Protein AF-A0AAN8WC50-F1 (afdb_monomer_lite)

Structure (mmCIF, N/CA/C/O backbone):
data_AF-A0AAN8WC50-F1
#
_entry.id   AF-A0AAN8WC50-F1
#
loop_
_atom_site.group_PDB
_atom_site.id
_atom_site.type_symbol
_atom_site.label_atom_id
_atom_site.label_alt_id
_atom_site.label_comp_id
_atom_site.label_asym_id
_atom_site.label_entity_id
_atom_site.label_seq_id
_atom_site.pdbx_PDB_ins_code
_atom_site.Cartn_x
_atom_site.Cartn_y
_atom_site.Cartn_z
_atom_site.occupancy
_atom_site.B_iso_or_equiv
_atom_site.auth_seq_id
_atom_site.auth_comp_id
_atom_site.auth_asym_id
_atom_site.auth_atom_id
_atom_site.pdbx_PDB_model_num
ATOM 1 N N . MET A 1 1 ? 33.114 -1.593 -62.199 1.00 49.56 1 MET A N 1
ATOM 2 C CA . MET A 1 1 ? 31.949 -2.251 -61.560 1.00 49.56 1 MET A CA 1
ATOM 3 C C . MET A 1 1 ? 32.118 -2.170 -60.044 1.00 49.56 1 MET A C 1
ATOM 5 O O . MET A 1 1 ? 32.950 -2.896 -59.527 1.00 49.56 1 MET A O 1
ATOM 9 N N . GLY A 1 2 ? 31.434 -1.278 -59.315 1.00 59.88 2 GLY A N 1
ATOM 10 C CA . GLY A 1 2 ? 31.667 -1.229 -57.857 1.00 59.88 2 GLY A CA 1
ATOM 11 C C . GLY A 1 2 ? 30.864 -0.244 -57.004 1.00 59.88 2 GLY A C 1
ATOM 12 O O . GLY A 1 2 ? 30.778 -0.456 -55.805 1.00 59.88 2 GLY A O 1
ATOM 13 N N . GLY A 1 3 ? 30.223 0.783 -57.572 1.00 62.78 3 GLY A N 1
ATOM 14 C CA . GLY A 1 3 ? 29.630 1.865 -56.762 1.00 62.78 3 GLY A CA 1
ATOM 15 C C . GLY A 1 3 ? 28.330 1.541 -56.008 1.00 62.78 3 GLY A C 1
ATOM 16 O O . GLY A 1 3 ? 28.014 2.214 -55.037 1.00 62.78 3 GLY A O 1
ATOM 17 N N . ARG A 1 4 ? 27.568 0.511 -56.409 1.00 68.44 4 ARG A N 1
ATOM 18 C CA . ARG A 1 4 ? 26.250 0.201 -55.803 1.00 68.44 4 ARG A CA 1
ATOM 19 C C . ARG A 1 4 ? 26.307 -0.769 -54.620 1.00 68.44 4 ARG A C 1
ATOM 21 O O . ARG A 1 4 ? 25.441 -0.733 -53.758 1.00 68.44 4 ARG A O 1
ATOM 28 N N . ARG A 1 5 ? 27.333 -1.623 -54.566 1.00 74.94 5 ARG A N 1
ATOM 29 C CA . ARG A 1 5 ? 27.537 -2.589 -53.475 1.00 74.94 5 ARG A CA 1
ATOM 30 C C . ARG A 1 5 ? 27.763 -1.925 -52.106 1.00 74.94 5 ARG A C 1
ATOM 32 O O . ARG A 1 5 ? 27.103 -2.362 -51.170 1.00 74.94 5 ARG A O 1
ATOM 39 N N . PRO A 1 6 ? 28.593 -0.869 -51.958 1.00 80.50 6 PRO A N 1
ATOM 40 C CA . PRO A 1 6 ? 28.798 -0.253 -50.646 1.00 80.50 6 PRO A CA 1
ATOM 41 C C . PRO A 1 6 ? 27.539 0.449 -50.124 1.00 80.50 6 PRO A C 1
ATOM 43 O O . PRO A 1 6 ? 27.293 0.429 -48.925 1.00 80.50 6 PRO A O 1
ATOM 46 N N . ILE A 1 7 ? 26.704 0.998 -51.014 1.00 86.88 7 ILE A N 1
ATOM 47 C CA . ILE A 1 7 ? 25.448 1.665 -50.637 1.00 86.88 7 ILE A CA 1
ATOM 48 C C . ILE A 1 7 ? 24.453 0.654 -50.060 1.00 86.88 7 ILE A C 1
ATOM 50 O O . ILE A 1 7 ? 23.846 0.907 -49.026 1.00 86.88 7 ILE A O 1
ATOM 54 N N . ILE A 1 8 ? 24.317 -0.512 -50.698 1.00 88.75 8 ILE A N 1
ATOM 55 C CA . ILE A 1 8 ? 23.418 -1.570 -50.221 1.00 88.75 8 ILE A CA 1
ATOM 56 C C . ILE A 1 8 ? 23.910 -2.116 -48.878 1.00 88.75 8 ILE A C 1
ATOM 58 O O . ILE A 1 8 ? 23.115 -2.265 -47.960 1.00 88.75 8 ILE A O 1
ATOM 62 N N . VAL A 1 9 ? 25.220 -2.339 -48.730 1.00 91.00 9 VAL A N 1
ATOM 63 C CA . VAL A 1 9 ? 25.804 -2.804 -47.461 1.00 91.00 9 VAL A CA 1
ATOM 64 C C . VAL A 1 9 ? 25.578 -1.783 -46.343 1.00 91.00 9 VAL A C 1
ATOM 66 O O . VAL A 1 9 ? 25.155 -2.163 -45.254 1.00 91.00 9 VAL A O 1
ATOM 69 N N . ALA A 1 10 ? 25.790 -0.493 -46.612 1.00 90.94 10 ALA A N 1
ATOM 70 C CA . ALA A 1 10 ? 25.532 0.567 -4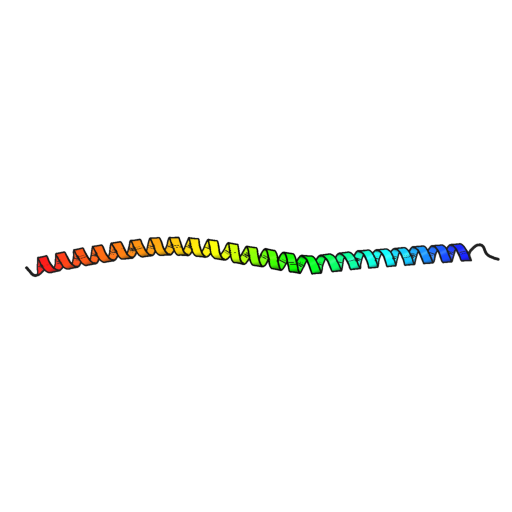5.641 1.00 90.94 10 ALA A CA 1
ATOM 71 C C . ALA A 1 10 ? 24.046 0.636 -45.245 1.00 90.94 10 ALA A C 1
ATOM 73 O O . ALA A 1 10 ? 23.733 0.725 -44.059 1.00 90.94 10 ALA A O 1
ATOM 74 N N . LEU A 1 11 ? 23.133 0.522 -46.215 1.00 92.25 11 LEU A N 1
ATOM 75 C CA . LEU A 1 11 ? 21.690 0.496 -45.969 1.00 92.25 11 LEU A CA 1
ATOM 76 C C . LEU A 1 11 ? 21.293 -0.695 -45.083 1.00 92.25 11 LEU A C 1
ATOM 78 O O . LEU A 1 11 ? 20.574 -0.525 -44.101 1.00 92.25 11 LEU A O 1
ATOM 82 N N . THR A 1 12 ? 21.782 -1.897 -45.399 1.00 94.38 12 THR A N 1
ATOM 83 C CA . THR A 1 12 ? 21.490 -3.101 -44.610 1.00 94.38 12 THR A CA 1
ATOM 84 C C . THR A 1 12 ? 22.037 -2.982 -43.190 1.00 94.38 12 THR A C 1
ATOM 86 O O . THR A 1 12 ? 21.332 -3.319 -42.242 1.00 94.38 12 THR A O 1
ATOM 89 N N . LEU A 1 13 ? 23.250 -2.449 -43.019 1.00 93.62 13 LEU A N 1
ATOM 90 C CA . LEU A 1 13 ? 23.841 -2.236 -41.697 1.00 93.62 13 LEU A CA 1
ATOM 91 C C . LEU A 1 13 ? 23.023 -1.262 -40.847 1.00 93.62 13 LEU A C 1
ATOM 93 O O . LEU A 1 13 ? 22.744 -1.566 -39.691 1.00 93.62 13 LEU A O 1
ATOM 97 N N . VAL A 1 14 ? 22.594 -0.131 -41.414 1.00 94.94 14 VAL A N 1
ATOM 98 C CA . VAL A 1 14 ? 21.752 0.843 -40.698 1.00 94.94 1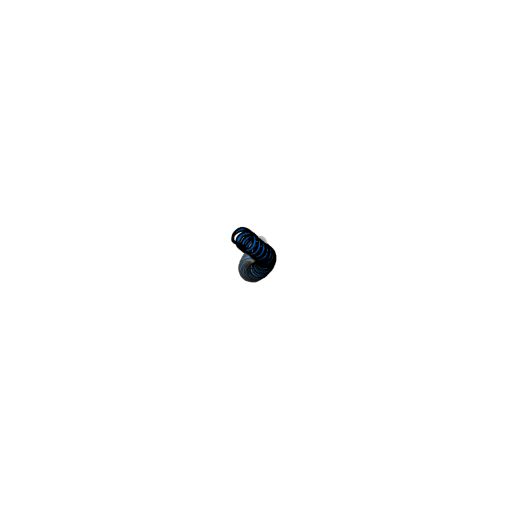4 VAL A CA 1
ATOM 99 C C . VAL A 1 14 ? 20.423 0.217 -40.278 1.00 94.94 14 VAL A C 1
ATOM 101 O O . VAL A 1 14 ? 20.005 0.389 -39.134 1.00 94.94 14 VAL A O 1
ATOM 104 N N . MET A 1 15 ? 19.788 -0.559 -41.159 1.00 94.56 15 MET A N 1
ATOM 105 C CA . MET A 1 15 ? 18.525 -1.234 -40.844 1.00 94.56 15 MET A CA 1
ATOM 106 C C . MET A 1 15 ? 18.691 -2.270 -39.726 1.00 94.56 15 MET A C 1
ATOM 108 O O . MET A 1 15 ? 17.884 -2.306 -38.799 1.00 94.56 15 MET A O 1
ATOM 112 N N . VAL A 1 16 ? 19.757 -3.075 -39.760 1.00 93.50 16 VAL A N 1
ATOM 113 C CA . VAL A 1 16 ? 20.039 -4.072 -38.713 1.00 93.50 16 VAL A CA 1
ATOM 114 C C . VAL A 1 16 ? 20.381 -3.399 -37.384 1.00 93.50 16 VAL A C 1
ATOM 116 O O . VAL A 1 16 ? 19.889 -3.831 -36.344 1.00 93.50 16 VAL A O 1
ATOM 119 N N . LEU A 1 17 ? 21.173 -2.323 -37.401 1.00 93.06 17 LEU A N 1
ATOM 120 C CA . LEU A 1 17 ? 21.499 -1.554 -36.199 1.00 93.06 17 LEU A CA 1
ATOM 121 C C . LEU A 1 17 ? 20.256 -0.903 -35.586 1.00 93.06 17 LEU A C 1
ATOM 123 O O . LEU A 1 17 ? 20.099 -0.945 -34.369 1.00 93.06 17 LEU A O 1
ATOM 127 N N . GLY A 1 18 ? 19.350 -0.367 -36.408 1.00 91.56 18 GLY A N 1
ATOM 128 C CA . GLY A 1 18 ? 18.072 0.178 -35.946 1.00 91.56 18 GLY A CA 1
ATOM 129 C C . GLY A 1 18 ? 17.195 -0.878 -35.266 1.00 91.56 18 GLY A C 1
ATOM 130 O O . GLY A 1 18 ? 16.689 -0.645 -34.169 1.00 91.56 18 GLY A O 1
ATOM 131 N N . VAL A 1 19 ? 17.081 -2.070 -35.862 1.00 90.94 19 VAL A N 1
ATOM 132 C CA . VAL A 1 19 ? 16.335 -3.197 -35.271 1.00 90.94 19 VAL A CA 1
ATOM 133 C C . VAL A 1 19 ? 17.001 -3.691 -33.985 1.00 90.94 19 VAL A C 1
ATOM 135 O O . VAL A 1 19 ? 16.319 -3.895 -32.984 1.00 90.94 19 VAL A O 1
ATOM 138 N N . ALA A 1 20 ? 18.327 -3.838 -33.966 1.00 89.19 20 ALA A N 1
ATOM 139 C CA . ALA A 1 20 ? 19.063 -4.254 -32.775 1.00 89.19 20 ALA A CA 1
ATOM 140 C C . ALA A 1 20 ? 18.922 -3.236 -31.633 1.00 89.19 20 ALA A C 1
ATOM 142 O O . ALA A 1 20 ? 18.730 -3.634 -30.486 1.00 89.19 20 ALA A O 1
ATOM 143 N N . ALA A 1 21 ? 18.968 -1.937 -31.937 1.00 89.56 21 ALA A N 1
ATOM 144 C CA . ALA A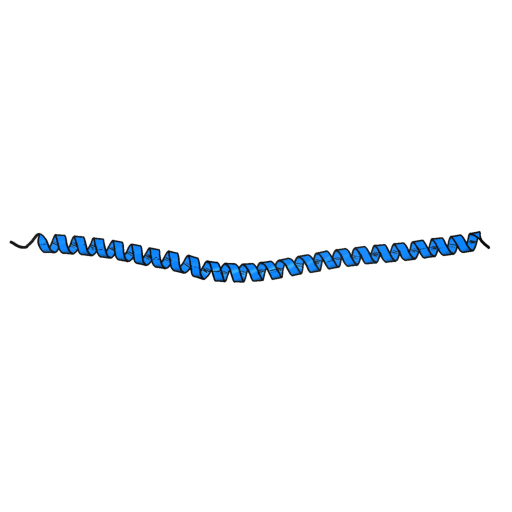 1 21 ? 18.739 -0.876 -30.963 1.00 89.56 21 ALA A CA 1
ATOM 145 C C . ALA A 1 21 ? 17.302 -0.905 -30.423 1.00 89.56 21 ALA A C 1
ATOM 147 O O . ALA A 1 21 ? 17.122 -0.809 -29.213 1.00 89.56 21 ALA A O 1
ATOM 148 N N . TYR A 1 22 ? 16.297 -1.118 -31.280 1.00 87.38 22 TYR A N 1
ATOM 149 C CA . TYR A 1 22 ? 14.897 -1.262 -30.863 1.00 87.38 22 TYR A CA 1
ATOM 150 C C . TYR A 1 22 ? 14.689 -2.479 -29.954 1.00 87.38 22 TYR A C 1
ATOM 152 O O . TYR A 1 22 ? 14.102 -2.352 -28.884 1.00 87.38 22 TYR A O 1
ATOM 160 N N . VAL A 1 23 ? 15.233 -3.642 -30.328 1.00 82.81 23 VAL A N 1
ATOM 161 C CA . VAL A 1 23 ? 15.158 -4.868 -29.516 1.00 82.81 23 VAL A CA 1
ATOM 162 C C . VAL A 1 23 ? 15.899 -4.700 -28.187 1.00 82.81 23 VAL A C 1
ATOM 164 O O . VAL A 1 23 ? 15.420 -5.169 -27.158 1.00 82.81 23 VAL A O 1
ATOM 167 N N . ARG A 1 24 ? 17.042 -4.001 -28.173 1.00 79.38 24 ARG A N 1
ATOM 168 C CA . ARG A 1 24 ? 17.766 -3.661 -26.936 1.00 79.38 24 ARG A CA 1
ATOM 169 C C . ARG A 1 24 ? 16.949 -2.733 -26.041 1.00 79.38 24 ARG A C 1
ATOM 171 O O . ARG A 1 24 ? 16.861 -3.007 -24.850 1.00 79.38 24 ARG A O 1
ATOM 178 N N . LEU A 1 25 ? 16.341 -1.683 -26.598 1.00 80.94 25 LEU A N 1
ATOM 179 C CA . LEU A 1 25 ? 15.481 -0.763 -25.848 1.00 80.94 25 LEU A CA 1
ATOM 180 C C . LEU A 1 25 ? 14.274 -1.506 -25.263 1.00 80.94 25 LEU A C 1
ATOM 182 O O . LEU A 1 25 ? 13.988 -1.387 -24.078 1.00 80.94 25 LEU A O 1
ATOM 186 N N . TRP A 1 26 ? 13.627 -2.337 -26.081 1.00 77.56 26 TRP A N 1
ATOM 187 C CA . TRP A 1 26 ? 12.475 -3.146 -25.694 1.00 77.56 26 TRP A CA 1
ATOM 188 C C . TRP A 1 26 ? 12.815 -4.175 -24.610 1.00 77.56 26 TRP A C 1
ATOM 190 O O . TRP A 1 26 ? 12.059 -4.346 -23.659 1.00 77.56 26 TRP A O 1
ATOM 200 N N . SER A 1 27 ? 13.984 -4.816 -24.699 1.00 67.56 27 SER A N 1
ATOM 201 C CA . SER A 1 27 ? 14.466 -5.748 -23.675 1.00 67.56 27 SER A CA 1
ATOM 202 C C . SER A 1 27 ? 14.760 -5.059 -22.340 1.00 67.56 27 SER A C 1
ATOM 204 O O . SER A 1 27 ? 14.607 -5.694 -21.300 1.00 67.56 27 SER A O 1
ATOM 206 N N . ILE A 1 28 ? 15.200 -3.797 -22.354 1.00 65.19 28 ILE A N 1
ATOM 207 C CA . ILE A 1 28 ? 15.445 -3.011 -21.136 1.00 65.19 28 ILE A CA 1
ATOM 208 C C . ILE A 1 28 ? 14.113 -2.588 -20.505 1.00 65.19 28 ILE A C 1
ATOM 210 O O . ILE A 1 28 ? 13.951 -2.731 -19.296 1.00 65.19 28 ILE A O 1
ATOM 214 N N . ASP A 1 29 ? 13.147 -2.152 -21.316 1.00 61.00 29 ASP A N 1
ATOM 215 C CA . ASP A 1 29 ? 11.798 -1.784 -20.860 1.00 61.00 29 ASP A CA 1
ATOM 216 C C . ASP A 1 29 ? 11.080 -2.982 -20.200 1.00 61.00 29 ASP A C 1
ATOM 218 O O . ASP A 1 29 ? 10.514 -2.866 -19.111 1.00 61.00 29 ASP A O 1
ATOM 222 N N . TYR A 1 30 ? 11.229 -4.182 -20.780 1.00 55.88 30 TYR A N 1
ATOM 223 C CA . TYR A 1 30 ? 10.731 -5.433 -20.191 1.00 55.88 30 TYR A CA 1
ATOM 224 C C . TYR A 1 30 ? 11.406 -5.796 -18.857 1.00 55.88 30 TYR A C 1
ATOM 226 O O . TYR A 1 30 ? 10.740 -6.294 -17.951 1.00 55.88 30 TYR A O 1
ATOM 234 N N . HIS A 1 31 ? 12.713 -5.553 -18.720 1.00 54.97 31 HIS A N 1
ATOM 235 C CA . HIS A 1 31 ? 13.487 -5.950 -17.537 1.00 54.97 31 HIS A CA 1
ATOM 236 C C . HIS A 1 31 ? 13.336 -4.970 -16.358 1.00 54.97 31 HIS A C 1
ATOM 238 O O . HIS A 1 31 ? 13.454 -5.377 -15.201 1.00 54.97 31 HIS A O 1
ATOM 244 N N . ILE A 1 32 ? 13.055 -3.690 -16.627 1.00 51.88 32 ILE A N 1
ATOM 245 C CA . ILE A 1 32 ? 12.751 -2.687 -15.591 1.00 51.88 32 ILE A CA 1
ATOM 246 C C . ILE A 1 32 ? 11.333 -2.905 -15.045 1.00 51.88 32 ILE A C 1
ATOM 248 O O . ILE A 1 32 ? 11.134 -2.878 -13.832 1.00 51.88 32 ILE A O 1
ATOM 252 N N . SER A 1 33 ? 10.359 -3.234 -15.903 1.00 51.06 33 SER A N 1
ATOM 253 C CA . SER A 1 33 ? 8.978 -3.471 -15.460 1.00 51.06 33 SER A CA 1
ATOM 254 C C . SER A 1 33 ? 8.826 -4.699 -14.546 1.00 51.06 33 SER A C 1
ATOM 256 O O . SER A 1 33 ? 8.005 -4.667 -13.630 1.00 51.06 33 SER A O 1
ATOM 258 N N . SER A 1 34 ? 9.623 -5.761 -14.723 1.00 48.53 34 SER A N 1
ATOM 259 C CA . SER A 1 34 ? 9.518 -6.971 -13.890 1.00 48.53 34 SER A CA 1
ATOM 260 C C . SER A 1 34 ? 10.250 -6.873 -12.547 1.00 48.53 34 SER A C 1
ATOM 262 O O . SER A 1 34 ? 9.735 -7.366 -11.547 1.00 48.53 34 SER A O 1
ATOM 264 N N . VAL A 1 35 ? 11.426 -6.233 -12.498 1.00 55.66 35 VAL A N 1
ATOM 265 C CA . VAL A 1 35 ? 12.217 -6.102 -11.258 1.00 55.66 35 VAL A CA 1
ATOM 266 C C . VAL A 1 35 ? 11.605 -5.065 -10.312 1.00 55.66 35 VAL A C 1
ATOM 268 O O . VAL A 1 35 ? 11.545 -5.316 -9.109 1.00 55.66 35 VAL A O 1
ATOM 271 N N . ASP A 1 36 ? 11.076 -3.954 -10.836 1.00 56.75 36 ASP A N 1
ATOM 272 C CA . ASP A 1 36 ? 10.407 -2.941 -10.010 1.00 56.75 36 ASP A CA 1
ATOM 273 C C . ASP A 1 36 ? 8.995 -3.356 -9.581 1.00 56.75 36 ASP A C 1
ATOM 275 O O . ASP A 1 36 ? 8.540 -2.957 -8.512 1.00 56.75 36 ASP A O 1
ATOM 279 N N . ALA A 1 37 ? 8.285 -4.189 -10.349 1.00 58.00 37 ALA A N 1
ATOM 280 C CA . ALA A 1 37 ? 6.963 -4.668 -9.941 1.00 58.00 37 ALA A CA 1
ATOM 281 C C . ALA A 1 37 ? 7.021 -5.570 -8.699 1.00 58.00 37 ALA A C 1
ATOM 283 O O . ALA A 1 37 ? 6.093 -5.542 -7.893 1.00 58.00 37 ALA A O 1
ATOM 284 N N . GLU A 1 38 ? 8.091 -6.344 -8.507 1.00 59.84 38 GLU A N 1
ATOM 285 C CA . GLU A 1 38 ? 8.253 -7.207 -7.332 1.00 59.84 38 GLU A CA 1
ATOM 286 C C . GLU A 1 38 ? 8.688 -6.423 -6.085 1.00 59.84 38 GLU A C 1
ATOM 288 O O . GLU A 1 38 ? 8.109 -6.617 -5.013 1.00 59.84 38 GLU A O 1
ATOM 293 N N . THR A 1 39 ? 9.620 -5.472 -6.203 1.00 58.66 39 THR A N 1
ATOM 294 C CA . THR A 1 39 ? 10.020 -4.576 -5.097 1.00 58.66 39 THR A CA 1
ATOM 295 C C . THR A 1 39 ? 8.933 -3.561 -4.743 1.00 58.66 39 THR A C 1
ATOM 2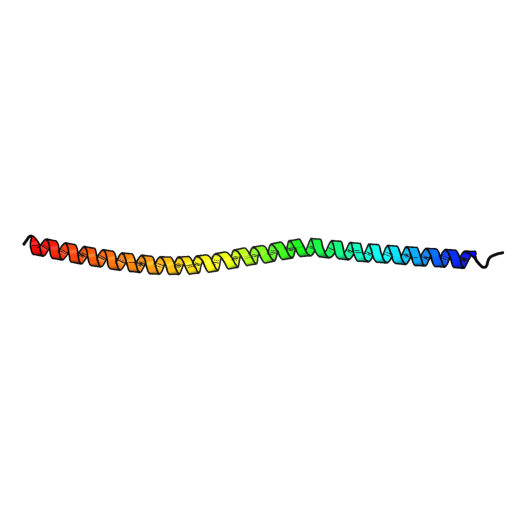97 O O . THR A 1 39 ? 8.693 -3.315 -3.554 1.00 58.66 39 THR A O 1
ATOM 300 N N . LEU A 1 40 ? 8.205 -3.012 -5.721 1.00 60.38 40 LEU A N 1
ATOM 301 C CA . LEU A 1 40 ? 7.020 -2.191 -5.457 1.00 60.38 40 LEU A CA 1
ATOM 302 C C . LEU A 1 40 ? 5.903 -3.029 -4.848 1.00 60.38 40 LEU A C 1
ATOM 304 O O . LEU A 1 40 ? 5.307 -2.602 -3.868 1.00 60.38 40 LEU A O 1
ATOM 308 N N . ARG A 1 41 ? 5.643 -4.249 -5.327 1.00 62.84 41 ARG A N 1
ATOM 309 C CA . ARG A 1 41 ? 4.628 -5.112 -4.708 1.00 62.84 41 ARG A CA 1
ATOM 310 C C . ARG A 1 41 ? 5.015 -5.511 -3.284 1.00 62.84 41 ARG A C 1
ATOM 312 O O . ARG A 1 41 ? 4.144 -5.475 -2.425 1.00 62.84 41 ARG A O 1
ATOM 319 N N . HIS A 1 42 ? 6.280 -5.819 -2.993 1.00 67.44 42 HIS A N 1
ATOM 320 C CA . HIS A 1 42 ? 6.740 -6.088 -1.623 1.00 67.44 42 HIS A CA 1
ATOM 321 C C . HIS A 1 42 ? 6.678 -4.848 -0.721 1.00 67.44 42 HIS A C 1
ATOM 323 O O . HIS A 1 42 ? 6.198 -4.944 0.408 1.00 67.44 42 HIS A O 1
ATOM 329 N N . SER A 1 43 ? 7.105 -3.678 -1.200 1.00 72.62 43 SER A N 1
ATOM 330 C CA . SER A 1 43 ? 7.037 -2.440 -0.408 1.00 72.62 43 SER A CA 1
ATOM 331 C C . SER A 1 43 ? 5.593 -1.975 -0.184 1.00 72.62 43 SER A C 1
ATOM 333 O O . SER A 1 43 ? 5.234 -1.617 0.937 1.00 72.62 43 SER A O 1
ATOM 335 N N . VAL A 1 44 ? 4.728 -2.074 -1.197 1.00 77.44 44 VAL A N 1
ATOM 336 C CA . VAL A 1 44 ? 3.286 -1.802 -1.093 1.00 77.44 44 VAL A CA 1
ATOM 337 C C . VAL A 1 44 ? 2.598 -2.839 -0.206 1.00 77.44 44 VAL A C 1
ATOM 339 O O . VAL A 1 44 ? 1.750 -2.466 0.594 1.00 77.44 44 VAL A O 1
ATOM 342 N N . PHE A 1 45 ? 2.973 -4.118 -0.267 1.00 81.12 45 PHE A N 1
ATOM 343 C CA . PHE A 1 45 ? 2.435 -5.162 0.612 1.00 81.12 45 PHE A CA 1
ATOM 344 C C . PHE A 1 45 ? 2.786 -4.908 2.081 1.00 81.12 45 PHE A C 1
ATOM 346 O O . PHE A 1 45 ? 1.903 -4.964 2.937 1.00 81.12 45 PHE A O 1
ATOM 353 N N . LEU A 1 46 ? 4.038 -4.545 2.377 1.00 81.50 46 LEU A N 1
ATOM 354 C CA . LEU A 1 46 ? 4.451 -4.160 3.730 1.00 81.50 46 LEU A CA 1
ATOM 355 C C . LEU A 1 46 ? 3.719 -2.900 4.209 1.00 81.50 46 LEU A C 1
ATOM 357 O O . LEU A 1 46 ? 3.256 -2.856 5.352 1.00 81.50 46 LEU A O 1
ATOM 361 N N . LEU A 1 47 ? 3.551 -1.903 3.335 1.00 79.94 47 LEU A N 1
ATOM 362 C CA . LEU A 1 47 ? 2.771 -0.703 3.642 1.00 79.94 47 LEU A CA 1
ATOM 363 C C . LEU A 1 47 ? 1.295 -1.027 3.900 1.00 79.94 47 LEU A C 1
ATOM 365 O O . LEU A 1 47 ? 0.727 -0.510 4.860 1.00 79.94 47 LEU A O 1
ATOM 369 N N . LEU A 1 48 ? 0.681 -1.900 3.099 1.00 81.25 48 LEU A N 1
ATOM 370 C CA . LEU A 1 48 ? -0.710 -2.325 3.263 1.00 81.25 48 LEU A CA 1
ATOM 371 C C . LEU A 1 48 ? -0.914 -3.107 4.563 1.00 81.25 48 LEU A C 1
ATOM 373 O O . LEU A 1 48 ? -1.863 -2.813 5.289 1.00 81.25 48 LEU A O 1
ATOM 377 N N . ILE A 1 49 ? -0.011 -4.034 4.902 1.00 85.00 49 ILE A N 1
ATOM 378 C CA . ILE A 1 49 ? -0.047 -4.765 6.180 1.00 85.00 49 ILE A CA 1
ATOM 379 C C . ILE A 1 49 ? 0.041 -3.789 7.352 1.00 85.00 49 ILE A C 1
ATOM 381 O O . ILE A 1 49 ? -0.771 -3.848 8.278 1.00 85.00 49 ILE A O 1
ATOM 385 N N . HIS A 1 50 ? 1.008 -2.871 7.310 1.00 84.62 50 HIS A N 1
ATOM 386 C CA . HIS A 1 50 ? 1.216 -1.913 8.388 1.00 84.62 50 HIS A CA 1
ATOM 387 C C . HIS A 1 50 ? 0.033 -0.944 8.537 1.00 84.62 50 HIS A C 1
ATOM 389 O O . HIS A 1 50 ? -0.409 -0.671 9.654 1.00 84.62 50 HIS A O 1
ATOM 395 N N . LYS A 1 51 ? -0.524 -0.465 7.417 1.00 87.81 51 LYS A N 1
ATOM 396 C CA . LYS A 1 51 ? -1.703 0.410 7.410 1.00 87.81 51 LYS A CA 1
ATOM 397 C C . LYS A 1 51 ? -2.924 -0.324 7.962 1.00 87.81 51 LYS A C 1
ATOM 399 O O . LYS A 1 51 ? -3.606 0.220 8.818 1.00 8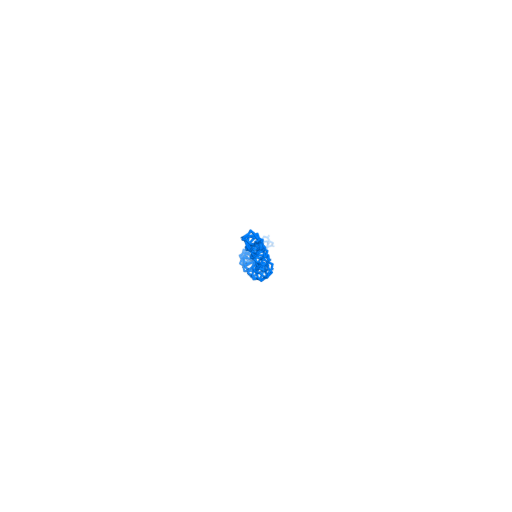7.81 51 LYS A O 1
ATOM 404 N N . CYS A 1 52 ? -3.172 -1.562 7.538 1.00 81.19 52 CYS A N 1
ATOM 405 C CA . CYS A 1 52 ? -4.324 -2.346 7.989 1.00 81.19 52 CYS A CA 1
ATOM 406 C C . CYS A 1 52 ? -4.274 -2.639 9.495 1.00 81.19 52 CYS A C 1
ATOM 408 O O . CYS A 1 52 ? -5.277 -2.456 10.183 1.00 81.19 52 CYS A O 1
ATOM 410 N N . LYS A 1 53 ? -3.094 -2.995 10.025 1.00 85.31 53 LYS A N 1
ATOM 411 C CA . LYS A 1 53 ? -2.919 -3.241 11.462 1.00 85.31 53 LYS A CA 1
ATOM 412 C C . LYS A 1 53 ? -3.275 -2.020 12.313 1.00 85.31 53 LYS A C 1
ATOM 414 O O . LYS A 1 53 ? -3.992 -2.158 13.294 1.00 85.31 53 LYS A O 1
ATOM 419 N N . ARG A 1 54 ? -2.828 -0.825 11.915 1.00 89.00 54 ARG A N 1
ATOM 420 C CA . ARG A 1 54 ? -3.111 0.413 12.656 1.00 89.00 54 ARG A CA 1
ATOM 421 C C . ARG A 1 54 ? -4.605 0.733 12.718 1.00 89.00 54 ARG A C 1
ATOM 423 O O . ARG A 1 54 ? -5.104 1.077 13.781 1.00 89.00 54 ARG A O 1
ATOM 430 N N . GLU A 1 55 ? -5.295 0.644 11.584 1.00 88.31 55 GLU A N 1
ATOM 431 C CA . GLU A 1 55 ? -6.733 0.941 11.520 1.00 88.31 55 GLU A CA 1
ATOM 432 C C . GLU A 1 55 ? -7.542 -0.080 12.328 1.00 88.31 55 GLU A C 1
ATOM 434 O O . GLU A 1 55 ? -8.501 0.286 13.001 1.00 88.31 55 GLU A O 1
ATOM 439 N N . PHE A 1 56 ? -7.122 -1.350 12.312 1.00 92.31 56 PHE A N 1
ATOM 440 C CA . PHE A 1 56 ? -7.733 -2.386 13.138 1.00 92.31 56 PHE A CA 1
ATOM 441 C C . PHE A 1 56 ? -7.507 -2.133 14.632 1.00 92.31 56 PHE A C 1
ATOM 443 O O . PHE A 1 56 ? -8.464 -2.188 15.396 1.00 92.31 56 PHE A O 1
ATOM 450 N N . ASP A 1 57 ? -6.279 -1.811 15.053 1.00 91.56 57 ASP A N 1
ATOM 451 C CA . ASP A 1 57 ? -5.972 -1.515 16.459 1.00 91.56 57 ASP A CA 1
ATOM 452 C C . ASP A 1 57 ? -6.768 -0.295 16.967 1.00 91.56 57 ASP A C 1
ATOM 454 O O . ASP A 1 57 ? -7.224 -0.291 18.111 1.00 91.56 57 ASP A O 1
ATOM 458 N N . LEU A 1 58 ? -6.983 0.714 16.112 1.00 91.38 58 LEU A N 1
ATOM 459 C CA . LEU A 1 58 ? -7.791 1.893 16.435 1.00 91.38 58 LEU A CA 1
ATOM 460 C C . LEU A 1 58 ? -9.274 1.535 16.606 1.00 91.38 58 LEU A C 1
ATOM 462 O O . LEU A 1 58 ? -9.846 1.820 17.656 1.00 91.38 58 LEU A O 1
ATOM 466 N N . ALA A 1 59 ? -9.864 0.841 15.629 1.00 91.50 59 ALA A N 1
ATOM 467 C CA . ALA A 1 59 ? -11.257 0.401 15.709 1.00 91.50 59 ALA A CA 1
ATOM 468 C C . ALA A 1 59 ? -11.492 -0.556 16.891 1.00 91.50 59 ALA A C 1
ATOM 470 O O . ALA A 1 59 ? -12.522 -0.503 17.558 1.00 91.50 59 ALA A O 1
ATOM 471 N N . ASN A 1 60 ? -10.518 -1.420 17.187 1.00 89.88 60 ASN A N 1
ATOM 472 C CA . ASN A 1 60 ? -10.597 -2.357 18.301 1.00 89.88 60 ASN A CA 1
ATOM 473 C C . ASN A 1 60 ? -10.520 -1.640 19.656 1.00 89.88 60 ASN A C 1
ATOM 475 O O . ASN A 1 60 ? -11.203 -2.036 20.599 1.00 89.88 60 ASN A O 1
ATOM 479 N N . LYS A 1 61 ? -9.720 -0.572 19.758 1.00 91.06 61 LYS A N 1
ATOM 480 C CA . LYS A 1 61 ? -9.676 0.271 20.956 1.00 91.06 61 LYS A CA 1
ATOM 481 C C . LYS A 1 61 ? -11.010 0.982 21.187 1.00 91.06 61 LYS A C 1
ATOM 483 O O . LYS A 1 61 ? -11.527 0.918 22.297 1.00 91.06 61 LYS A O 1
ATOM 488 N N . GLU A 1 62 ? -11.579 1.595 20.153 1.00 88.56 62 GLU A N 1
ATOM 489 C CA . GLU A 1 62 ? -12.883 2.266 20.245 1.00 88.56 62 GLU A CA 1
ATOM 490 C C . GLU A 1 62 ? -13.989 1.279 20.659 1.00 88.56 62 GLU A C 1
ATOM 492 O O . GLU A 1 62 ? -14.737 1.542 21.600 1.00 88.56 62 GLU A O 1
ATOM 497 N N . ALA A 1 63 ? -14.016 0.082 20.062 1.00 88.81 63 ALA A N 1
ATOM 498 C CA . ALA A 1 63 ? -14.960 -0.970 20.441 1.00 88.81 63 ALA A CA 1
ATOM 499 C C . ALA A 1 63 ? -14.761 -1.478 21.886 1.00 88.81 63 ALA A C 1
ATOM 501 O O . ALA A 1 63 ? -15.729 -1.854 22.560 1.00 88.81 63 ALA A O 1
ATOM 502 N N . MET A 1 64 ? -13.518 -1.508 22.379 1.00 88.62 64 MET A N 1
ATOM 503 C CA . MET A 1 64 ? -13.212 -1.902 23.757 1.00 88.62 64 MET A CA 1
ATOM 504 C C . MET A 1 64 ? -13.692 -0.851 24.761 1.00 88.62 64 MET A C 1
ATOM 506 O O . MET A 1 64 ? -14.276 -1.224 25.782 1.00 88.62 64 MET A O 1
ATOM 510 N N . ASP A 1 65 ? -13.479 0.430 24.460 1.00 87.38 65 ASP A N 1
ATOM 511 C CA . ASP A 1 65 ? -13.896 1.548 25.308 1.00 87.38 65 ASP A CA 1
ATOM 512 C C . ASP A 1 65 ? -15.432 1.616 25.402 1.00 87.38 65 ASP A C 1
ATOM 514 O O . ASP A 1 65 ? -15.973 1.690 26.509 1.00 87.38 65 ASP A O 1
ATOM 518 N N . GLU A 1 66 ? -16.149 1.444 24.283 1.00 85.94 66 GLU A N 1
ATOM 519 C CA . GLU A 1 66 ? -17.613 1.317 24.302 1.00 85.94 66 GLU A CA 1
ATOM 520 C C . GLU A 1 66 ? -18.047 0.108 25.145 1.00 85.94 66 GLU A C 1
ATOM 522 O O . GLU A 1 66 ? -18.864 0.231 26.059 1.00 85.94 66 GLU A O 1
ATOM 527 N N . SER A 1 67 ? -17.454 -1.067 24.918 1.00 77.50 67 SER A N 1
ATOM 528 C CA . SER A 1 67 ? -17.794 -2.287 25.668 1.00 77.50 67 SER A CA 1
ATOM 529 C C . SER A 1 67 ? -17.557 -2.158 27.179 1.00 77.50 67 SER A C 1
ATOM 531 O O . SER A 1 67 ? -18.264 -2.787 27.975 1.00 77.50 67 SER A O 1
ATOM 533 N N . ALA A 1 68 ? -16.557 -1.381 27.597 1.00 85.94 68 ALA A N 1
ATOM 534 C CA . ALA A 1 68 ? -16.293 -1.103 29.005 1.00 85.94 68 ALA A CA 1
ATOM 535 C C . ALA A 1 68 ? -17.379 -0.203 29.613 1.00 85.94 68 ALA A C 1
ATOM 537 O O . ALA A 1 68 ? -17.847 -0.477 30.721 1.00 85.94 68 ALA A O 1
ATOM 538 N N . GLU A 1 69 ? -17.839 0.806 28.872 1.00 85.19 69 GLU A N 1
ATOM 539 C CA . GLU A 1 69 ? -18.937 1.678 29.297 1.00 85.19 69 GLU A CA 1
ATOM 540 C C . GLU A 1 69 ? -20.243 0.890 29.499 1.00 85.19 69 GLU A C 1
ATOM 542 O O . GLU A 1 69 ? -20.942 1.072 30.501 1.00 85.19 69 GLU A O 1
ATOM 547 N N . TRP A 1 70 ? -20.553 -0.039 28.590 1.00 84.88 70 TRP A N 1
ATOM 548 C CA . TRP A 1 70 ? -21.735 -0.898 28.714 1.00 84.88 70 TRP A CA 1
ATOM 549 C C . TRP A 1 70 ? -21.666 -1.829 29.930 1.00 84.88 70 TRP A C 1
ATOM 551 O O . TRP A 1 70 ? -22.677 -1.995 30.616 1.00 84.88 70 TRP A O 1
ATOM 561 N N . ARG A 1 71 ? -20.489 -2.395 30.245 1.00 82.31 71 ARG A N 1
ATOM 562 C CA . ARG A 1 71 ? -20.310 -3.212 31.462 1.00 82.31 71 ARG A CA 1
ATOM 563 C C . ARG A 1 71 ? -20.518 -2.397 32.730 1.00 82.31 71 ARG A C 1
ATOM 565 O O . ARG A 1 71 ? -21.262 -2.831 33.599 1.00 82.31 71 ARG A O 1
ATOM 572 N N . TYR A 1 72 ? -19.936 -1.201 32.801 1.00 86.19 72 TYR A N 1
ATOM 573 C CA . TYR A 1 72 ? -20.090 -0.329 33.965 1.00 86.19 72 TYR A CA 1
ATOM 574 C C . TYR A 1 72 ? -21.561 0.031 34.225 1.00 86.19 72 TYR A C 1
ATOM 576 O O . TYR A 1 72 ? -22.042 -0.075 35.354 1.00 86.19 72 TYR A O 1
ATOM 584 N N . LYS A 1 73 ? -22.307 0.389 33.170 1.00 87.75 73 LYS A N 1
ATOM 585 C CA . LYS A 1 73 ? -23.750 0.657 33.275 1.00 87.75 73 LYS A CA 1
ATOM 586 C C . LYS A 1 73 ? -24.533 -0.584 33.700 1.00 87.75 73 LYS A C 1
ATOM 588 O O . LYS A 1 73 ? -25.455 -0.462 34.499 1.00 87.75 73 LYS A O 1
ATOM 593 N N . TYR A 1 74 ? -24.195 -1.765 33.180 1.00 87.88 74 TYR A N 1
ATOM 594 C CA . TYR A 1 74 ? -24.863 -3.006 33.570 1.00 87.88 74 TYR A CA 1
ATOM 595 C C . TYR A 1 74 ? -24.654 -3.312 35.055 1.00 87.88 74 TYR A C 1
ATOM 597 O O . TYR A 1 74 ? -25.633 -3.522 35.770 1.00 87.88 74 TYR A O 1
ATOM 605 N N . ASP A 1 75 ? -23.409 -3.258 35.530 1.00 91.25 75 ASP A N 1
ATOM 606 C CA . ASP A 1 75 ? -23.075 -3.523 36.933 1.00 91.25 75 ASP A CA 1
ATOM 607 C C . ASP A 1 75 ? -23.801 -2.544 37.871 1.00 91.25 75 ASP A C 1
ATOM 609 O O . ASP A 1 75 ? -24.388 -2.960 38.871 1.00 91.25 75 ASP A O 1
ATOM 613 N N . GLN A 1 76 ? -23.872 -1.261 37.498 1.00 89.56 76 GLN A N 1
ATOM 614 C CA . GLN A 1 76 ? -24.623 -0.247 38.243 1.00 89.56 76 GLN A CA 1
ATOM 615 C C . GLN A 1 76 ? -26.128 -0.563 38.315 1.00 89.56 76 GLN A C 1
ATOM 617 O O . GLN A 1 76 ? -26.742 -0.452 39.377 1.00 89.56 76 GLN A O 1
ATOM 622 N N . GLN A 1 77 ? -26.739 -0.971 37.201 1.00 84.00 77 GLN A N 1
ATOM 623 C CA . GLN A 1 77 ? -28.168 -1.300 37.161 1.00 84.00 77 GLN A CA 1
ATOM 624 C C . GLN A 1 77 ? -28.484 -2.581 37.946 1.00 84.00 77 GLN A C 1
ATOM 626 O O . GLN A 1 77 ? -29.531 -2.664 38.593 1.00 84.00 77 GLN A O 1
ATOM 631 N N . VAL A 1 78 ? -27.575 -3.561 37.937 1.00 89.69 78 VAL A N 1
ATOM 632 C CA . VAL A 1 78 ? -27.678 -4.774 38.761 1.00 89.69 78 VAL A CA 1
ATOM 633 C C . VAL A 1 78 ? -27.616 -4.428 40.248 1.00 89.69 78 VAL A C 1
ATOM 635 O O . VAL A 1 78 ? -28.428 -4.938 41.022 1.00 89.69 78 VAL A O 1
ATOM 638 N N . GLU A 1 79 ? -26.709 -3.539 40.655 1.00 87.38 79 GLU A N 1
ATOM 639 C CA . GLU A 1 79 ? -26.595 -3.110 42.051 1.00 87.38 79 GLU A CA 1
ATOM 640 C C . GLU A 1 79 ? -27.867 -2.397 42.534 1.00 87.38 79 GLU A C 1
ATOM 642 O O . GLU A 1 79 ? -28.398 -2.726 43.599 1.00 87.38 79 GLU A O 1
ATOM 647 N N . ILE A 1 80 ? -28.416 -1.484 41.727 1.00 87.00 80 ILE A N 1
ATOM 648 C CA . ILE A 1 80 ? -29.672 -0.783 42.038 1.00 87.00 80 ILE A CA 1
ATOM 649 C C . ILE A 1 80 ? -30.837 -1.776 42.158 1.00 87.00 80 ILE A C 1
ATOM 651 O O . ILE A 1 80 ? -31.637 -1.685 43.095 1.00 87.00 80 ILE A O 1
ATOM 655 N N . ALA A 1 81 ? -30.929 -2.749 41.246 1.00 86.44 81 ALA A N 1
ATOM 656 C CA . ALA A 1 81 ? -31.961 -3.782 41.297 1.00 86.44 81 ALA A CA 1
ATOM 657 C C . ALA A 1 81 ? -31.844 -4.644 42.566 1.00 86.44 81 ALA A C 1
ATOM 659 O O . ALA A 1 81 ? -32.849 -4.884 43.239 1.00 86.44 81 ALA A O 1
ATOM 660 N N . ALA A 1 82 ? -30.626 -5.042 42.943 1.00 86.38 82 ALA A N 1
ATOM 661 C CA . ALA A 1 82 ? -30.370 -5.814 44.157 1.00 86.38 82 ALA A CA 1
ATOM 662 C C . ALA A 1 82 ? -30.708 -5.025 45.436 1.00 86.38 82 ALA A C 1
ATOM 664 O O . ALA A 1 82 ? -31.291 -5.575 46.375 1.00 86.38 82 ALA A O 1
ATOM 665 N N . GLN A 1 83 ? -30.389 -3.727 45.483 1.00 85.06 83 GLN A N 1
ATOM 666 C CA . GLN A 1 83 ? -30.763 -2.852 46.599 1.00 85.06 83 GLN A CA 1
ATOM 667 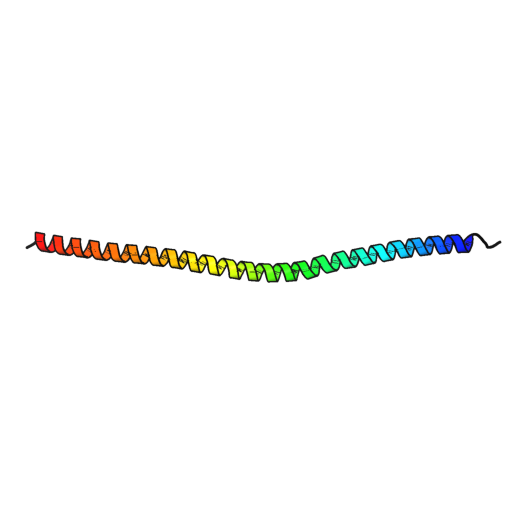C C . GLN A 1 83 ? -32.286 -2.675 46.697 1.00 85.06 83 GLN A C 1
ATOM 669 O O . GLN A 1 83 ? -32.846 -2.772 47.790 1.00 85.06 83 GLN A O 1
ATOM 674 N N . CYS A 1 84 ? -32.976 -2.477 45.570 1.00 81.69 84 CYS A N 1
ATOM 675 C CA . CYS A 1 84 ? -34.437 -2.374 45.524 1.00 81.69 84 CYS A CA 1
ATOM 676 C C . CYS A 1 84 ? -35.112 -3.666 46.011 1.00 81.69 84 CYS A C 1
ATOM 678 O O . CYS A 1 84 ? -36.006 -3.621 46.855 1.00 81.69 84 CYS A O 1
ATOM 680 N N . GLN A 1 85 ? -34.631 -4.824 45.555 1.00 85.06 85 GLN A N 1
ATOM 681 C CA . GLN A 1 85 ? -35.155 -6.122 45.974 1.00 85.06 85 GLN A CA 1
ATOM 682 C C . GLN A 1 85 ? -34.960 -6.362 47.479 1.00 85.06 85 GLN A C 1
ATOM 684 O O . GLN A 1 85 ? -35.889 -6.799 48.153 1.00 85.06 85 GLN A O 1
ATOM 689 N N . ASN A 1 86 ? -33.799 -6.006 48.034 1.00 81.88 86 ASN A N 1
ATOM 690 C CA . ASN A 1 86 ? -33.559 -6.087 49.478 1.00 81.88 86 ASN A CA 1
ATOM 691 C C . ASN A 1 86 ? -34.460 -5.146 50.294 1.00 81.88 86 ASN A C 1
ATOM 693 O O . ASN A 1 86 ? -34.870 -5.507 51.395 1.00 81.88 86 ASN A O 1
ATOM 697 N N . ASN A 1 87 ? -34.792 -3.965 49.767 1.00 77.56 87 ASN A N 1
ATOM 698 C CA . ASN A 1 87 ? -35.711 -3.029 50.423 1.00 77.56 87 ASN A CA 1
ATOM 699 C C . ASN A 1 87 ? -37.183 -3.471 50.348 1.00 77.56 87 ASN A C 1
ATOM 701 O O . ASN A 1 87 ? -37.969 -3.044 51.183 1.00 77.56 87 ASN A O 1
ATOM 705 N N . LEU A 1 88 ? -37.557 -4.311 49.376 1.00 71.69 88 LEU A N 1
ATOM 706 C CA . LEU A 1 88 ? -38.912 -4.868 49.232 1.00 71.69 88 LEU A CA 1
ATOM 707 C C . LEU A 1 88 ? -39.151 -6.130 50.080 1.00 71.69 88 LEU A C 1
ATOM 709 O O . LEU A 1 88 ? -40.300 -6.497 50.310 1.00 71.69 88 LEU A O 1
ATOM 713 N N . ILE A 1 89 ? -38.083 -6.821 50.492 1.00 72.25 89 ILE A N 1
ATOM 714 C CA . ILE A 1 89 ? -38.137 -8.050 51.311 1.00 72.25 89 ILE A CA 1
ATOM 715 C C . ILE A 1 89 ? -38.009 -7.733 52.819 1.00 72.25 89 ILE A C 1
ATOM 717 O O . ILE A 1 89 ? -38.310 -8.588 53.653 1.00 72.25 89 ILE A O 1
ATOM 721 N N . LYS A 1 90 ? -37.575 -6.516 53.170 1.00 51.34 90 LYS A N 1
ATOM 722 C CA . LYS A 1 90 ? -37.552 -5.984 54.543 1.00 51.34 90 LYS A CA 1
ATOM 723 C C . LYS A 1 90 ? -38.920 -5.472 54.975 1.00 51.34 90 LYS A C 1
ATOM 725 O O . LYS A 1 90 ? -39.223 -5.643 56.176 1.00 51.34 90 LYS A O 1
#

pLDDT: mean 79.59, std 12.94, range [48.53, 94.94]

Secondary structure (DSSP, 8-state):
--SHHHHHHHHHHHHHHHHHHHHHHHHHHHHHHHHHHHHHHHHHHHHHHHHHHHHHHHHHHHHHHHHHHHHHHHHHHHHHHHHHHHHHH-

Foldseek 3Di:
DDDVVVVVVVVVVVVVVVVVVVVVVVVVVVVVVVVVVVVVCVVVVVVVVVVVVVVVVVVVVVVVVVVVVVVVVVVVVVVVVVVVVVVVVD

Sequence (90 aa):
MGGRRPIIVALTLVMVLGVAAYVRLWSIDYHISSVDAETLRHSVFLLLIHKCKREFDLANKEAMDESAEWRYKYDQQVEIAAQCQNNLIK

Organism: NCBI:txid194707

Radius of gyration: 38.59 Å; chains: 1; bounding box: 71×10×116 Å